Protein AF-A0A6A6DM84-F1 (afdb_monomer)

Solvent-accessible surface area (backbone atoms only — not comparable to full-atom values): 6154 Å² total; per-residue (Å²): 87,90,89,54,54,74,76,55,48,54,55,35,51,59,51,50,56,56,50,52,62,55,38,54,69,49,67,57,69,72,64,66,65,74,55,64,68,56,53,69,73,40,94,64,92,78,79,84,60,72,60,62,98,57,89,54,25,16,52,27,48,66,59,51,32,49,86,31,42,41,62,39,88,86,79,54,40,80,73,45,78,52,77,63,81,61,40,44,58,36,52,61,87,62,49,59,83,44,82,129

Nearest PDB structures (foldseek):
  4dtb-assembly2_B  TM=4.540E-01  e=9.817E-02  Enterococcus casseliflavus
  4n57-assembly1_A  TM=3.887E-01  e=5.717E-02  Enterococcus casseliflavus
  4dfb-assembly2_B  TM=4.237E-01  e=1.202E-01  Enterococcus casseliflavus
  4dta-assembly1_A  TM=4.039E-01  e=2.363E-01  Enterococcus casseliflavus
  3n4v-assembly2_B  TM=3.733E-01  e=1.686E-01  Enterococcus casseliflavus

InterPro domains:
  IPR011009 Protein kinase-like domain superfamily [SSF56112] (53-92)
  IPR051678 Aminoglycoside Phosphotransferase Enzymes [PTHR21310] (26-95)

Structure (mmCIF, N/CA/C/O backbone):
data_AF-A0A6A6DM84-F1
#
_entry.id   AF-A0A6A6DM84-F1
#
loop_
_atom_site.group_PDB
_atom_site.id
_atom_site.type_symbol
_atom_site.label_atom_id
_atom_site.label_alt_id
_atom_site.label_comp_id
_atom_site.label_asym_id
_atom_site.label_entity_id
_atom_site.label_seq_id
_atom_site.pdbx_PDB_ins_code
_atom_site.Cartn_x
_atom_site.Cartn_y
_atom_site.Cartn_z
_atom_site.occupancy
_atom_site.B_iso_or_equiv
_atom_site.auth_seq_id
_atom_site.auth_comp_id
_atom_site.auth_asym_id
_atom_site.auth_atom_id
_atom_site.pdbx_PDB_model_num
ATOM 1 N N . MET A 1 1 ? -10.756 5.047 6.367 1.00 59.66 1 MET A N 1
ATOM 2 C CA . MET A 1 1 ? -10.352 5.715 7.632 1.00 59.66 1 MET A CA 1
ATOM 3 C C . MET A 1 1 ? -11.227 6.915 8.004 1.00 59.66 1 MET A C 1
ATOM 5 O O . MET A 1 1 ? -11.102 7.412 9.114 1.00 59.66 1 MET A O 1
ATOM 9 N N . ASP A 1 2 ? -12.127 7.354 7.125 1.00 67.12 2 ASP A N 1
ATOM 10 C CA . ASP A 1 2 ? -12.837 8.641 7.210 1.00 67.12 2 ASP A CA 1
ATOM 11 C C . ASP A 1 2 ? -13.763 8.797 8.432 1.00 67.12 2 ASP A C 1
ATOM 13 O O . ASP A 1 2 ? -14.143 9.907 8.789 1.00 67.12 2 ASP A O 1
ATOM 17 N N . SER A 1 3 ? -14.123 7.695 9.095 1.00 72.44 3 SER A N 1
ATOM 18 C CA . SER A 1 3 ? -14.959 7.685 10.301 1.00 72.44 3 SER A CA 1
ATOM 19 C C . SER A 1 3 ? -14.169 7.706 11.619 1.00 72.44 3 SER A C 1
ATOM 21 O O . SER A 1 3 ? -14.781 7.630 12.683 1.00 72.44 3 SER A O 1
ATOM 23 N N . LEU A 1 4 ? -12.832 7.733 11.572 1.00 76.12 4 LEU A N 1
ATOM 24 C CA . LEU A 1 4 ? -11.963 7.719 12.753 1.00 76.12 4 LEU A CA 1
ATOM 25 C C . LEU A 1 4 ? -11.614 9.142 13.203 1.00 76.12 4 LEU A C 1
ATOM 27 O O . LEU A 1 4 ? -11.398 10.033 12.384 1.00 76.12 4 LEU A O 1
ATOM 31 N N . VAL A 1 5 ? -11.502 9.343 14.518 1.00 82.81 5 VAL A N 1
ATOM 32 C CA . VAL A 1 5 ? -11.018 10.609 15.094 1.00 82.81 5 VAL A CA 1
ATOM 33 C C . VAL A 1 5 ? -9.516 10.756 14.822 1.00 82.81 5 VAL A C 1
ATOM 35 O O . VAL A 1 5 ? -8.800 9.760 14.748 1.00 82.81 5 VAL A O 1
ATOM 38 N N . GLU A 1 6 ? -9.008 11.985 14.724 1.00 79.25 6 GLU A N 1
ATOM 39 C CA . GLU A 1 6 ? -7.596 12.271 14.412 1.00 79.25 6 GLU A CA 1
ATOM 40 C C . GLU A 1 6 ? -6.599 11.526 15.324 1.00 79.25 6 GLU A C 1
ATOM 42 O O . GLU A 1 6 ? -5.598 10.982 14.864 1.00 79.25 6 GLU A O 1
ATOM 47 N N . SER A 1 7 ? -6.920 11.390 16.615 1.00 81.81 7 SER A N 1
ATOM 48 C CA . SER A 1 7 ? -6.111 10.618 17.567 1.00 81.81 7 SER A CA 1
ATOM 49 C C . SER A 1 7 ? -6.064 9.118 17.257 1.00 81.81 7 SER A C 1
ATOM 51 O O . SER A 1 7 ? -5.054 8.467 17.508 1.00 81.81 7 SER A O 1
ATOM 53 N N . GLN A 1 8 ? -7.138 8.561 16.697 1.00 81.94 8 GLN A N 1
ATOM 54 C CA . GLN A 1 8 ? -7.202 7.165 16.270 1.00 81.94 8 GLN A CA 1
ATOM 55 C C . GLN A 1 8 ? -6.478 6.969 14.936 1.00 81.94 8 GLN A C 1
ATOM 57 O O . GLN A 1 8 ? -5.796 5.961 14.768 1.00 81.94 8 GLN A O 1
ATOM 62 N N . ARG A 1 9 ? -6.561 7.944 14.016 1.00 81.94 9 ARG A N 1
ATOM 63 C CA . ARG A 1 9 ? -5.818 7.921 12.743 1.00 81.94 9 ARG A CA 1
ATOM 64 C C . ARG A 1 9 ? -4.315 7.811 12.995 1.00 81.94 9 ARG A C 1
ATOM 66 O O . ARG A 1 9 ? -3.683 6.938 12.414 1.00 81.94 9 ARG A O 1
ATOM 73 N N . ALA A 1 10 ? -3.770 8.596 13.926 1.00 83.81 10 ALA A N 1
ATOM 74 C CA . ALA A 1 10 ? -2.347 8.550 14.276 1.00 83.81 10 ALA A CA 1
ATOM 75 C C . ALA A 1 10 ? -1.869 7.154 14.731 1.00 83.81 10 ALA A C 1
ATOM 77 O O . ALA A 1 10 ? -0.779 6.722 14.359 1.00 83.81 10 ALA A O 1
ATOM 78 N N . ILE A 1 11 ? -2.696 6.422 15.487 1.00 85.50 11 ILE A N 1
ATOM 79 C CA . ILE A 1 11 ? -2.377 5.057 15.945 1.00 85.50 11 ILE A CA 1
ATOM 80 C C . ILE A 1 11 ? -2.290 4.094 14.757 1.00 85.50 11 ILE A C 1
ATOM 82 O O . ILE A 1 11 ? -1.359 3.292 14.677 1.00 85.50 11 ILE A O 1
ATOM 86 N N . VAL A 1 12 ? -3.233 4.193 13.818 1.00 84.38 12 VAL A N 1
ATOM 87 C CA . VAL A 1 12 ? -3.256 3.325 12.635 1.00 84.38 12 VAL A CA 1
ATOM 88 C C . VAL A 1 12 ? -2.103 3.653 11.687 1.00 84.38 12 VAL A C 1
ATOM 90 O O . VAL A 1 12 ? -1.493 2.743 11.137 1.00 84.38 12 VAL A O 1
ATOM 93 N N . VAL A 1 13 ? -1.750 4.931 11.524 1.00 85.38 13 VAL A N 1
ATOM 94 C CA . VAL A 1 13 ? -0.586 5.340 10.717 1.00 85.38 13 VAL A CA 1
ATOM 95 C C . VAL A 1 13 ? 0.694 4.714 11.265 1.00 85.38 13 VAL A C 1
ATOM 97 O O . VAL A 1 13 ? 1.440 4.094 10.514 1.00 85.38 13 VAL A O 1
ATOM 100 N N . GLN A 1 14 ? 0.893 4.751 12.584 1.00 86.06 14 GLN A N 1
ATOM 101 C CA . GLN A 1 14 ? 2.044 4.111 13.226 1.00 86.06 14 GLN A CA 1
ATOM 102 C C . GLN A 1 14 ? 2.052 2.575 13.066 1.00 86.06 14 GLN A C 1
ATOM 104 O O . GLN A 1 14 ? 3.103 1.926 13.095 1.00 86.06 14 GLN A O 1
ATOM 109 N N . GLU A 1 15 ? 0.884 1.942 12.958 1.00 85.62 15 GLU A N 1
ATOM 110 C CA . GLU A 1 15 ? 0.787 0.513 12.647 1.00 85.62 15 GLU A CA 1
ATOM 111 C C . GLU A 1 15 ? 1.098 0.217 11.174 1.00 85.62 15 GLU A C 1
ATOM 113 O O . GLU A 1 15 ? 1.791 -0.762 10.885 1.00 85.62 15 GLU A O 1
ATOM 118 N N . LEU A 1 16 ? 0.638 1.065 10.253 1.00 83.94 16 LEU A N 1
ATOM 119 C CA . LEU A 1 16 ? 0.918 0.945 8.823 1.00 83.94 16 LEU A CA 1
ATOM 120 C C . LEU A 1 16 ? 2.406 1.136 8.524 1.00 83.94 16 LEU A C 1
ATOM 122 O O . LEU A 1 16 ? 2.980 0.323 7.810 1.00 83.94 16 LEU A O 1
ATOM 126 N N . GLU A 1 17 ? 3.063 2.124 9.131 1.00 83.56 17 GLU A N 1
ATOM 127 C CA . GLU A 1 17 ? 4.515 2.330 8.998 1.00 83.56 17 GLU A CA 1
ATOM 128 C C . GLU A 1 17 ? 5.319 1.098 9.448 1.00 83.56 17 GLU A C 1
ATOM 130 O O . GLU A 1 17 ? 6.299 0.700 8.809 1.00 83.56 17 GLU A O 1
ATOM 135 N N . ARG A 1 18 ? 4.870 0.424 10.516 1.00 80.44 18 ARG A N 1
ATOM 136 C CA . ARG A 1 18 ? 5.468 -0.848 10.946 1.00 80.44 18 ARG A CA 1
ATOM 137 C C . ARG A 1 18 ? 5.251 -1.968 9.930 1.00 80.44 18 ARG A C 1
ATOM 139 O O . ARG A 1 18 ? 6.176 -2.744 9.706 1.00 80.44 18 ARG A O 1
ATOM 146 N N . HIS A 1 19 ? 4.073 -2.053 9.311 1.00 75.00 19 HIS A N 1
ATOM 147 C CA . HIS A 1 19 ? 3.815 -3.023 8.241 1.00 75.00 19 HIS A CA 1
ATOM 148 C C . HIS A 1 19 ? 4.674 -2.762 6.998 1.00 75.00 19 HIS A C 1
ATOM 150 O O . HIS A 1 19 ? 5.224 -3.712 6.444 1.00 75.00 19 HIS A O 1
ATOM 156 N N . LEU A 1 20 ? 4.859 -1.495 6.614 1.00 73.25 20 LEU A N 1
ATOM 157 C CA . LEU A 1 20 ? 5.713 -1.097 5.489 1.00 73.25 20 LEU A CA 1
ATOM 158 C C . LEU A 1 20 ? 7.173 -1.518 5.685 1.00 73.25 20 LEU A C 1
ATOM 160 O O . LEU A 1 20 ? 7.837 -1.972 4.755 1.00 73.25 20 LEU A O 1
ATOM 164 N N . THR A 1 21 ? 7.653 -1.444 6.926 1.00 70.88 21 THR A N 1
ATOM 165 C CA . THR A 1 21 ? 8.997 -1.9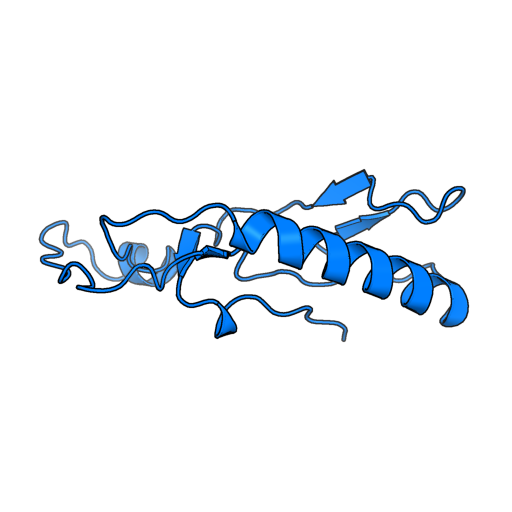18 7.280 1.00 70.88 21 THR A CA 1
ATOM 166 C C . THR A 1 21 ? 9.147 -3.430 7.044 1.00 70.88 21 THR A C 1
ATOM 168 O O . THR A 1 21 ? 10.238 -3.901 6.738 1.00 70.88 21 THR A O 1
ATOM 171 N N . TRP A 1 22 ? 8.065 -4.211 7.163 1.00 64.62 22 TRP A N 1
ATOM 172 C CA . TRP A 1 22 ? 8.091 -5.658 6.933 1.00 64.62 22 TRP A CA 1
ATOM 173 C C . TRP A 1 22 ? 8.007 -6.026 5.448 1.00 64.62 22 TRP A C 1
ATOM 175 O O . TRP A 1 22 ? 8.703 -6.937 5.006 1.00 64.62 22 TRP A O 1
ATOM 185 N N . THR A 1 23 ? 7.205 -5.312 4.653 1.00 60.16 23 THR A N 1
ATOM 186 C CA . THR A 1 23 ? 7.127 -5.536 3.197 1.00 60.16 23 THR A CA 1
ATOM 187 C C . THR A 1 23 ? 8.426 -5.179 2.478 1.00 60.16 23 THR A C 1
ATOM 189 O O . THR A 1 23 ? 8.756 -5.822 1.484 1.00 60.16 23 THR A O 1
ATOM 192 N N . ALA A 1 24 ? 9.213 -4.253 3.038 1.00 61.03 24 ALA A N 1
ATOM 193 C CA . ALA A 1 24 ? 10.562 -3.936 2.570 1.00 61.03 24 ALA A CA 1
ATOM 194 C C . ALA A 1 24 ? 11.546 -5.124 2.625 1.00 61.03 24 ALA A C 1
ATOM 196 O O . ALA A 1 24 ? 12.576 -5.086 1.967 1.00 61.03 24 ALA A O 1
ATOM 197 N N . ILE A 1 25 ? 11.232 -6.189 3.374 1.00 59.56 25 ILE A N 1
ATOM 198 C CA . ILE A 1 25 ? 12.075 -7.393 3.487 1.00 59.56 25 ILE A CA 1
ATOM 199 C C . ILE A 1 25 ? 11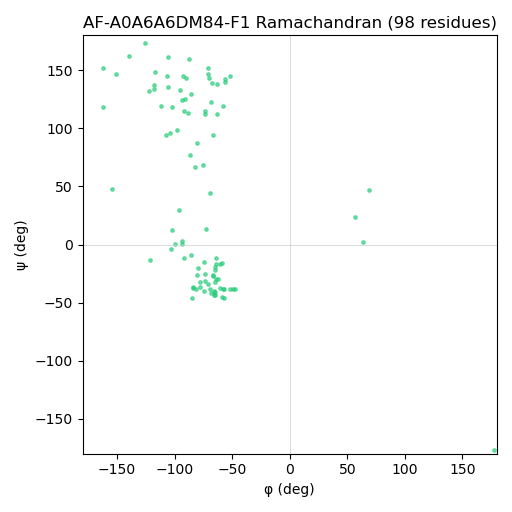.905 -8.320 2.268 1.00 59.56 25 ILE A C 1
ATOM 201 O O . ILE A 1 25 ? 12.758 -9.167 2.002 1.00 59.56 25 ILE A O 1
ATOM 205 N N . PHE A 1 26 ? 10.807 -8.194 1.514 1.00 59.09 26 PHE A N 1
ATOM 206 C CA . PHE A 1 26 ? 10.603 -8.979 0.298 1.00 59.09 26 PHE A CA 1
ATOM 207 C C . PHE A 1 26 ? 11.377 -8.346 -0.858 1.00 59.09 26 PHE A C 1
ATOM 209 O O . PHE A 1 26 ? 10.848 -7.526 -1.605 1.00 59.09 26 PHE A O 1
ATOM 216 N N . GLU A 1 27 ? 12.637 -8.746 -0.982 1.00 61.97 27 GLU A N 1
ATOM 217 C CA . GLU A 1 27 ? 13.540 -8.353 -2.060 1.00 61.97 27 GLU A CA 1
ATOM 218 C C . GLU A 1 27 ? 13.438 -9.364 -3.216 1.00 61.97 27 GLU A C 1
ATOM 220 O O . GLU A 1 27 ? 13.616 -10.572 -3.026 1.00 61.97 27 GLU A O 1
ATOM 225 N N . ASP A 1 28 ? 13.155 -8.888 -4.432 1.00 61.19 28 ASP A N 1
ATOM 226 C CA . ASP A 1 28 ? 13.301 -9.686 -5.656 1.00 61.19 28 ASP A CA 1
ATOM 227 C C . ASP A 1 28 ? 14.334 -9.037 -6.578 1.00 61.19 28 ASP A C 1
ATOM 229 O O . ASP A 1 28 ? 14.337 -7.834 -6.837 1.00 61.19 28 ASP A O 1
ATOM 233 N N . ARG A 1 29 ? 15.227 -9.873 -7.102 1.00 59.12 29 ARG A N 1
ATOM 234 C CA . ARG A 1 29 ? 16.385 -9.461 -7.888 1.00 59.12 29 ARG A CA 1
ATOM 235 C C . ARG A 1 29 ? 16.108 -9.261 -9.375 1.00 59.12 29 ARG A C 1
ATOM 237 O O . ARG A 1 29 ? 17.042 -8.884 -10.076 1.00 59.12 29 ARG A O 1
ATOM 244 N N . ARG A 1 30 ? 14.943 -9.628 -9.931 1.00 57.00 30 ARG A N 1
ATOM 245 C CA . ARG A 1 30 ? 15.015 -10.128 -11.326 1.00 57.00 30 ARG A CA 1
ATOM 246 C C . ARG A 1 30 ? 14.240 -9.453 -12.425 1.00 57.00 30 ARG A C 1
ATOM 248 O O . ARG A 1 30 ? 14.601 -9.714 -13.571 1.00 57.00 30 ARG A O 1
ATOM 255 N N . THR A 1 31 ? 13.275 -8.572 -12.202 1.00 58.06 31 THR A N 1
ATOM 256 C CA . THR A 1 31 ? 12.689 -7.862 -13.352 1.00 58.06 31 THR A CA 1
ATOM 257 C C . THR A 1 31 ? 11.948 -6.613 -12.908 1.00 58.06 31 THR A C 1
ATOM 259 O O . THR A 1 31 ? 10.936 -6.715 -12.219 1.00 58.06 31 THR A O 1
ATOM 262 N N . VAL A 1 32 ? 12.394 -5.438 -13.365 1.00 60.84 32 VAL A N 1
ATOM 263 C CA . VAL A 1 32 ? 11.533 -4.247 -13.367 1.00 60.84 32 VAL A CA 1
ATOM 264 C C . VAL A 1 32 ? 10.308 -4.612 -14.190 1.00 60.84 32 VAL A C 1
ATOM 266 O O . VAL A 1 32 ? 10.454 -4.963 -15.354 1.00 60.84 32 VAL A O 1
ATOM 269 N N . ARG A 1 33 ? 9.105 -4.577 -13.618 1.00 62.56 33 ARG A N 1
ATOM 270 C CA . ARG A 1 33 ? 7.885 -4.716 -14.418 1.00 62.56 33 ARG A CA 1
ATOM 271 C C . ARG A 1 33 ? 7.346 -3.329 -14.757 1.00 62.56 33 ARG A C 1
ATOM 273 O O . ARG A 1 33 ? 7.257 -2.482 -13.865 1.00 62.56 33 ARG A O 1
ATOM 280 N N . PRO A 1 34 ? 6.980 -3.059 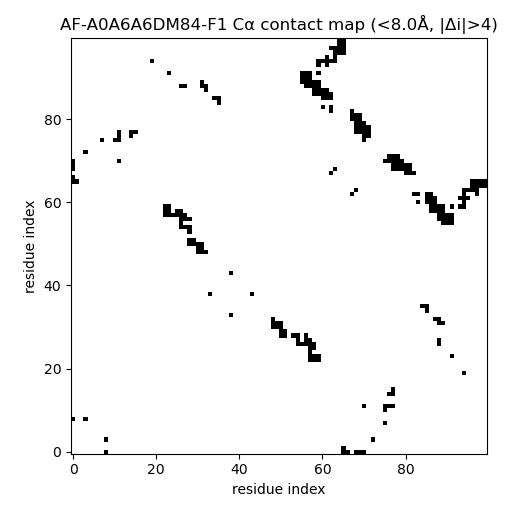-16.024 1.00 63.25 34 PRO A N 1
ATOM 281 C CA . PRO A 1 34 ? 6.280 -1.829 -16.363 1.00 63.25 34 PRO A CA 1
ATOM 282 C C . PRO A 1 34 ? 5.008 -1.728 -15.522 1.00 63.25 34 PRO A C 1
ATOM 284 O O . PRO A 1 34 ? 4.301 -2.724 -15.355 1.00 63.25 34 PRO A O 1
ATOM 287 N N . ARG A 1 35 ? 4.683 -0.526 -15.027 1.00 66.62 35 ARG A N 1
ATOM 288 C CA . ARG A 1 35 ? 3.396 -0.297 -14.351 1.00 66.62 35 ARG A CA 1
ATOM 289 C C . ARG A 1 35 ? 2.254 -0.783 -15.240 1.00 66.62 35 ARG A C 1
ATOM 291 O O . ARG A 1 35 ? 2.278 -0.561 -16.452 1.00 66.62 35 ARG A O 1
ATOM 298 N N . TYR A 1 36 ? 1.207 -1.321 -14.622 1.00 67.69 36 TYR A N 1
ATOM 299 C CA . TYR A 1 36 ? 0.020 -1.842 -15.306 1.00 67.69 36 TYR A CA 1
ATOM 300 C C . TYR A 1 36 ? -0.552 -0.899 -16.386 1.00 67.69 36 TYR A C 1
ATOM 302 O O . TYR A 1 36 ? -0.946 -1.322 -17.469 1.00 67.69 36 TYR A O 1
ATOM 310 N N . ARG A 1 37 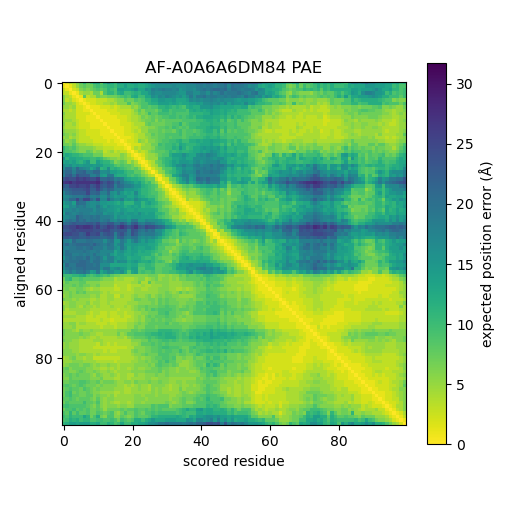? -0.554 0.421 -16.154 1.00 69.38 37 ARG A N 1
ATOM 311 C CA . ARG A 1 37 ? -1.040 1.385 -17.161 1.00 69.38 37 ARG A CA 1
ATOM 312 C C . ARG A 1 37 ? -0.108 1.531 -18.365 1.00 69.38 37 ARG A C 1
ATOM 314 O O . ARG A 1 37 ? -0.591 1.718 -19.477 1.00 69.38 37 ARG A O 1
ATOM 321 N N . ALA A 1 38 ? 1.204 1.425 -18.164 1.00 68.38 38 ALA A N 1
ATOM 322 C CA . ALA A 1 38 ? 2.174 1.482 -19.253 1.00 68.38 38 ALA A CA 1
ATOM 323 C C . ALA A 1 38 ? 2.067 0.239 -20.148 1.00 68.38 38 ALA A C 1
ATOM 325 O O . ALA A 1 38 ? 2.044 0.378 -21.372 1.00 68.38 38 ALA A O 1
ATOM 326 N N . SER A 1 39 ? 1.901 -0.949 -19.553 1.00 66.44 39 SER A N 1
ATOM 327 C CA . SER A 1 39 ? 1.687 -2.194 -20.307 1.00 66.44 39 SER A CA 1
ATOM 328 C C . SER A 1 39 ? 0.347 -2.226 -21.050 1.00 66.44 39 SER A C 1
ATOM 330 O O . SER A 1 39 ? 0.246 -2.851 -22.098 1.00 66.44 39 SER A O 1
ATOM 332 N N . ARG A 1 40 ? -0.680 -1.501 -20.584 1.00 69.06 40 ARG A N 1
ATOM 333 C CA . ARG A 1 40 ? -1.947 -1.352 -21.328 1.00 69.06 40 ARG A CA 1
ATOM 334 C C . ARG A 1 40 ? -1.863 -0.437 -22.550 1.00 69.06 40 ARG A C 1
ATOM 336 O O . ARG A 1 40 ? -2.628 -0.622 -23.491 1.00 69.06 40 ARG A O 1
ATOM 343 N N . ILE A 1 41 ? -1.003 0.581 -22.517 1.00 68.56 41 ILE A N 1
ATOM 344 C CA . ILE A 1 41 ? -0.857 1.552 -23.618 1.00 68.56 41 ILE A CA 1
ATOM 345 C C . ILE A 1 41 ? 0.093 1.010 -24.687 1.00 68.56 41 ILE A C 1
ATOM 347 O O . ILE A 1 41 ? -0.102 1.223 -25.883 1.00 68.56 41 ILE A O 1
ATOM 351 N N . THR A 1 42 ? 1.125 0.294 -24.258 1.00 65.12 42 THR A N 1
ATOM 352 C CA . THR A 1 42 ? 2.099 -0.319 -25.151 1.00 65.12 42 THR A CA 1
ATOM 353 C C . THR A 1 42 ? 1.716 -1.784 -25.353 1.00 65.12 42 THR A C 1
ATOM 355 O O . THR A 1 42 ? 2.012 -2.643 -24.536 1.00 65.12 42 THR A O 1
ATOM 358 N N . PHE A 1 43 ? 1.043 -2.090 -26.465 1.00 59.50 43 PHE A N 1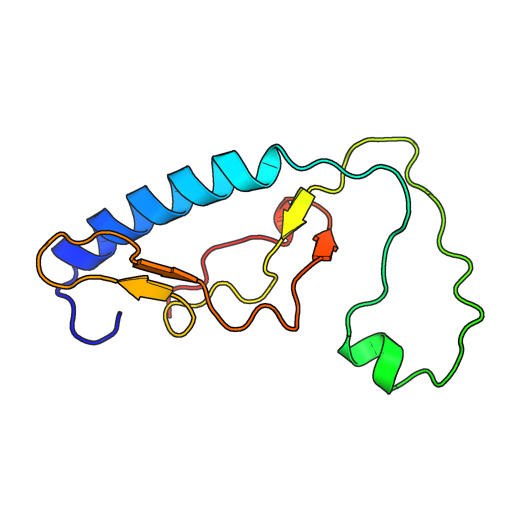
ATOM 359 C CA . PHE A 1 43 ? 0.775 -3.467 -26.920 1.00 59.50 43 PHE A CA 1
ATOM 360 C C . PHE A 1 43 ? 2.060 -4.172 -27.393 1.00 59.50 43 PHE A C 1
ATOM 362 O O . PHE A 1 43 ? 2.103 -4.768 -28.468 1.00 59.50 43 PHE A O 1
ATOM 369 N N . ARG A 1 44 ? 3.153 -4.038 -26.643 1.00 63.94 44 ARG A N 1
ATOM 370 C CA . ARG A 1 44 ? 4.416 -4.685 -26.951 1.00 63.94 44 ARG A CA 1
ATOM 371 C C . ARG A 1 44 ? 4.834 -5.545 -25.776 1.00 63.94 44 ARG A C 1
ATOM 373 O O . ARG A 1 44 ? 4.799 -5.102 -24.633 1.00 63.94 44 ARG A O 1
ATOM 380 N N . ASP A 1 45 ? 5.205 -6.773 -26.100 1.00 63.44 45 ASP A N 1
ATOM 381 C CA . ASP A 1 45 ? 5.676 -7.784 -25.153 1.00 63.44 45 ASP A CA 1
ATOM 382 C C . ASP A 1 45 ? 7.213 -7.918 -25.207 1.00 63.44 45 ASP A C 1
ATOM 384 O O . ASP A 1 45 ? 7.795 -8.859 -24.682 1.00 63.44 45 ASP A O 1
ATOM 388 N N . ASP A 1 46 ? 7.894 -6.974 -25.869 1.00 70.62 46 ASP A N 1
ATOM 389 C CA . ASP A 1 46 ? 9.341 -6.964 -26.122 1.00 70.62 46 ASP A CA 1
ATOM 390 C C . ASP A 1 46 ? 10.128 -6.138 -25.089 1.00 70.62 46 ASP A C 1
ATOM 392 O O . ASP A 1 46 ? 11.187 -5.578 -25.383 1.00 70.62 46 ASP A O 1
ATOM 396 N N . TRP A 1 47 ? 9.625 -6.069 -23.855 1.00 67.31 47 TRP A N 1
ATOM 397 C CA . TRP A 1 47 ? 10.255 -5.321 -22.772 1.00 67.31 47 TRP A CA 1
ATOM 398 C C . TRP A 1 47 ? 11.599 -5.931 -22.367 1.00 67.31 47 TRP A C 1
ATOM 400 O O . TRP A 1 47 ? 11.673 -6.814 -21.515 1.00 67.31 47 TRP A O 1
ATOM 410 N N . ASN A 1 48 ? 12.684 -5.415 -22.942 1.00 68.50 48 ASN A N 1
ATOM 411 C CA . ASN A 1 48 ? 14.042 -5.727 -22.510 1.00 68.50 48 ASN A CA 1
ATOM 412 C C . ASN A 1 48 ? 14.455 -4.781 -21.375 1.00 68.50 48 ASN A C 1
ATOM 414 O O . ASN A 1 48 ? 15.136 -3.776 -21.596 1.00 68.50 48 ASN A O 1
ATOM 418 N N . LEU A 1 49 ? 13.953 -5.056 -20.172 1.00 68.44 49 LEU A N 1
ATOM 419 C CA . LEU A 1 49 ? 14.231 -4.236 -18.998 1.00 68.44 49 LEU A CA 1
ATOM 420 C C . LEU A 1 49 ? 15.543 -4.688 -18.351 1.00 68.44 49 LEU A C 1
ATOM 422 O O . LEU A 1 49 ? 15.716 -5.885 -18.112 1.00 68.44 49 LEU A O 1
ATOM 426 N N . PRO A 1 50 ? 16.474 -3.758 -18.072 1.00 66.88 50 PRO A N 1
ATOM 427 C CA . PRO A 1 50 ? 17.726 -4.111 -17.427 1.00 66.88 50 PRO A CA 1
ATOM 428 C C . PRO A 1 50 ? 17.445 -4.669 -16.029 1.00 66.88 50 PRO A C 1
ATOM 430 O O . PRO A 1 50 ? 16.605 -4.148 -15.291 1.00 66.88 50 PRO A O 1
ATOM 433 N N . SER A 1 51 ? 18.155 -5.732 -15.659 1.00 68.00 51 SER A N 1
ATOM 434 C CA . SER A 1 51 ? 18.248 -6.142 -14.260 1.00 68.00 51 SER A CA 1
ATOM 435 C C . SER A 1 51 ? 19.040 -5.088 -13.495 1.00 68.00 51 SER A C 1
ATOM 437 O O . SER A 1 51 ? 20.060 -4.615 -14.001 1.00 68.00 51 SER A O 1
ATOM 439 N N . SER A 1 52 ? 18.607 -4.745 -12.282 1.00 67.06 52 SER A N 1
ATOM 440 C CA . SER A 1 52 ? 19.469 -3.963 -11.398 1.00 67.06 52 SER A CA 1
ATOM 441 C C . SER A 1 52 ? 20.640 -4.827 -10.927 1.00 67.06 52 SER A C 1
ATOM 443 O O . SER A 1 52 ? 20.482 -6.027 -10.693 1.00 67.06 52 SER A O 1
ATOM 445 N N . GLU A 1 53 ? 21.818 -4.220 -10.796 1.00 66.56 53 GLU A N 1
ATOM 446 C CA . GLU A 1 53 ? 22.984 -4.858 -10.172 1.00 66.56 53 GLU A CA 1
ATOM 447 C C . GLU A 1 53 ? 22.840 -4.933 -8.640 1.00 66.56 53 GLU A C 1
ATOM 449 O O . GLU A 1 53 ? 23.5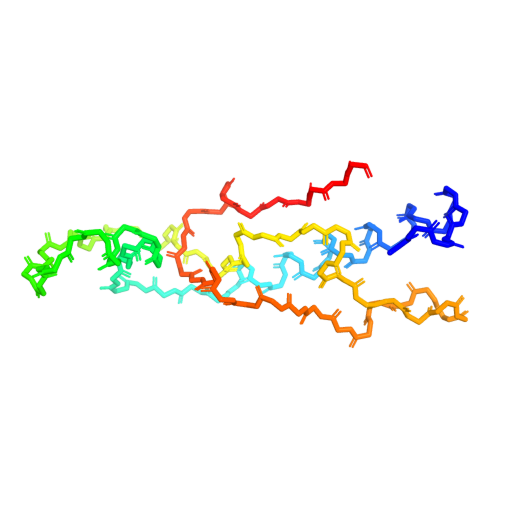50 -5.692 -7.977 1.00 66.56 53 GLU A O 1
ATOM 454 N N . THR A 1 54 ? 21.892 -4.180 -8.081 1.00 65.94 54 THR A N 1
ATOM 455 C CA . THR A 1 54 ? 21.631 -4.030 -6.648 1.00 65.94 54 THR A CA 1
ATOM 456 C C . THR A 1 54 ? 20.237 -4.549 -6.270 1.00 65.94 54 THR A C 1
ATOM 458 O O . THR A 1 54 ? 19.289 -4.498 -7.058 1.00 65.94 54 THR A O 1
ATOM 461 N N . GLU A 1 55 ? 20.105 -5.069 -5.045 1.00 63.03 55 GLU A N 1
ATOM 462 C CA . GLU A 1 55 ? 18.823 -5.450 -4.423 1.00 63.03 55 GLU A CA 1
ATOM 463 C C . GLU A 1 55 ? 18.073 -4.189 -3.964 1.00 63.03 55 GLU A C 1
ATOM 465 O O . GLU A 1 55 ? 17.967 -3.903 -2.781 1.00 63.03 55 GLU A O 1
ATOM 470 N N . GLU A 1 56 ? 17.617 -3.384 -4.923 1.00 72.69 56 GLU A N 1
ATOM 471 C CA . GLU A 1 56 ? 16.962 -2.090 -4.660 1.00 72.69 56 GLU A CA 1
ATOM 472 C C . GLU A 1 56 ? 15.437 -2.130 -4.803 1.00 72.69 56 GLU A C 1
ATOM 474 O O . GLU A 1 56 ? 14.771 -1.122 -4.569 1.00 72.69 56 GLU A O 1
ATOM 479 N N . PHE A 1 57 ? 14.867 -3.267 -5.210 1.00 77.75 57 PHE A N 1
ATOM 480 C CA . PHE A 1 57 ? 13.429 -3.387 -5.416 1.00 77.75 57 PHE A CA 1
ATOM 481 C C . PHE A 1 57 ? 12.766 -4.117 -4.257 1.00 77.75 57 PHE A C 1
ATOM 483 O O . PHE A 1 57 ? 13.011 -5.303 -4.027 1.00 77.75 57 PHE A O 1
ATOM 490 N N . VAL A 1 58 ? 11.870 -3.407 -3.583 1.00 79.81 58 VAL A N 1
ATOM 491 C CA . VAL A 1 58 ? 11.016 -3.941 -2.526 1.00 79.81 58 VAL A CA 1
ATOM 492 C C . VAL A 1 58 ? 9.594 -4.102 -3.042 1.00 79.81 58 VAL A C 1
ATOM 494 O O . VAL A 1 58 ? 9.210 -3.515 -4.059 1.00 79.81 58 VAL A O 1
ATOM 497 N N . PHE A 1 59 ? 8.797 -4.915 -2.355 1.00 81.31 59 PHE A N 1
ATOM 498 C CA . PHE A 1 59 ? 7.388 -5.052 -2.691 1.00 81.31 59 PHE A CA 1
ATOM 499 C C . PHE A 1 59 ? 6.602 -3.811 -2.246 1.00 81.31 59 PHE A C 1
ATOM 501 O O . PHE A 1 59 ? 6.430 -3.559 -1.052 1.00 81.31 59 PHE A O 1
ATOM 508 N N . CYS A 1 60 ? 6.119 -3.054 -3.227 1.00 84.75 60 CYS A N 1
ATOM 509 C CA . CYS A 1 60 ? 5.322 -1.847 -3.061 1.00 84.75 60 CYS A CA 1
ATOM 510 C C . CYS A 1 60 ? 3.855 -2.127 -3.434 1.00 84.75 60 CYS A C 1
ATOM 512 O O . CYS A 1 60 ? 3.571 -2.893 -4.357 1.00 84.75 60 CYS A O 1
ATOM 514 N N . HIS A 1 61 ? 2.918 -1.487 -2.736 1.00 87.06 61 HIS A N 1
ATOM 515 C CA . HIS A 1 61 ? 1.509 -1.407 -3.110 1.00 87.06 61 HIS A CA 1
ATOM 516 C C . HIS A 1 61 ? 1.273 -0.368 -4.217 1.00 87.06 61 HIS A C 1
ATOM 518 O O . HIS A 1 61 ? 0.361 -0.526 -5.027 1.00 87.06 61 HIS A O 1
ATOM 524 N N . ASN A 1 62 ? 2.069 0.711 -4.241 1.00 86.44 62 ASN A N 1
ATOM 525 C CA . ASN A 1 62 ? 1.999 1.823 -5.205 1.00 86.44 62 ASN A CA 1
ATOM 526 C C . ASN A 1 62 ? 0.703 2.661 -5.193 1.00 86.44 62 ASN A C 1
ATOM 528 O O . ASN A 1 62 ? 0.582 3.581 -6.005 1.00 86.44 62 ASN A O 1
ATOM 532 N N . ASP A 1 63 ? -0.241 2.359 -4.301 1.00 87.50 63 ASP A N 1
ATOM 533 C CA . ASP A 1 63 ? -1.505 3.090 -4.115 1.00 87.50 63 ASP A CA 1
ATOM 534 C C . ASP A 1 63 ? -2.033 2.910 -2.680 1.00 87.50 63 ASP A C 1
ATOM 536 O O . ASP A 1 63 ? -3.182 2.529 -2.439 1.00 87.50 63 ASP A O 1
ATOM 540 N N . LEU A 1 64 ? -1.153 3.101 -1.691 1.00 87.12 64 LEU A N 1
ATOM 541 C CA . LEU A 1 64 ? -1.493 2.919 -0.280 1.00 87.12 64 LEU A CA 1
ATOM 542 C C . LEU A 1 64 ? -2.194 4.162 0.287 1.00 87.12 64 LEU A C 1
ATOM 544 O O . LEU A 1 64 ? -1.668 4.892 1.133 1.00 87.12 64 LEU A O 1
ATOM 548 N N . SER A 1 65 ? -3.401 4.414 -0.212 1.00 86.44 65 SER A N 1
ATOM 549 C CA . SER A 1 65 ? -4.271 5.480 0.279 1.00 86.44 65 SER A CA 1
ATOM 550 C C . SER A 1 65 ? -5.141 5.015 1.450 1.00 86.44 65 SER A C 1
ATOM 552 O O . SER A 1 65 ? -5.439 3.830 1.610 1.00 86.44 65 SER A O 1
ATOM 554 N N . GLN A 1 66 ? -5.651 5.959 2.245 1.00 86.06 66 GLN A N 1
ATOM 555 C CA . GLN A 1 66 ? -6.551 5.660 3.373 1.00 86.06 66 GLN A CA 1
ATOM 556 C C . GLN A 1 66 ? -7.854 4.921 2.996 1.00 86.06 66 GLN A C 1
ATOM 558 O O . GLN A 1 66 ? -8.553 4.402 3.874 1.00 86.06 66 GLN A O 1
ATOM 563 N N . LYS A 1 67 ? -8.207 4.916 1.702 1.00 87.12 67 LYS A N 1
ATOM 564 C CA . LYS A 1 67 ? -9.364 4.205 1.136 1.00 87.12 67 LYS A CA 1
ATOM 565 C C . LYS A 1 67 ? -9.075 2.721 0.914 1.00 87.12 67 LYS A C 1
ATOM 567 O O . LYS A 1 67 ? -9.996 1.913 0.979 1.00 87.12 67 LYS A O 1
ATOM 572 N N . ASN A 1 68 ? -7.802 2.381 0.731 1.00 89.12 68 ASN A N 1
ATOM 573 C CA . ASN A 1 68 ? -7.319 1.028 0.475 1.00 89.12 68 ASN A CA 1
ATOM 574 C C . ASN A 1 68 ? -6.903 0.299 1.765 1.00 89.12 68 ASN A C 1
ATOM 576 O O . ASN A 1 68 ? -6.468 -0.851 1.721 1.00 89.12 68 ASN A O 1
ATOM 580 N N . VAL A 1 69 ? -7.081 0.937 2.929 1.00 89.69 69 VAL A N 1
ATOM 581 C CA . VAL A 1 69 ? -6.811 0.355 4.249 1.00 89.69 69 VAL A CA 1
ATOM 582 C C . VAL A 1 69 ? -8.114 0.142 5.017 1.00 89.69 69 VAL A C 1
ATOM 584 O O . VAL A 1 69 ? -8.829 1.088 5.363 1.00 89.69 69 VAL A O 1
ATOM 587 N N . ILE A 1 70 ? -8.393 -1.118 5.346 1.00 89.00 70 ILE A N 1
ATOM 588 C CA . ILE A 1 70 ? -9.505 -1.526 6.203 1.00 89.00 70 ILE A CA 1
ATOM 589 C C . ILE A 1 70 ? -8.989 -1.639 7.635 1.00 89.00 70 ILE A C 1
ATOM 591 O O . ILE A 1 70 ? -8.047 -2.379 7.913 1.00 89.00 70 ILE A O 1
ATOM 595 N N . VAL A 1 71 ? -9.633 -0.924 8.554 1.00 89.50 71 VAL A N 1
ATOM 596 C CA . VAL A 1 71 ? -9.273 -0.875 9.976 1.00 89.50 71 VAL A CA 1
ATOM 597 C C . VAL A 1 71 ? -10.437 -1.417 10.792 1.00 89.50 71 VAL A C 1
ATOM 599 O O . VAL A 1 71 ? -11.586 -1.062 10.528 1.00 89.50 71 VAL A O 1
ATOM 602 N N . ASP A 1 72 ? -10.150 -2.238 11.798 1.00 87.69 72 ASP A N 1
ATOM 603 C CA . ASP A 1 72 ? -11.138 -2.573 12.820 1.00 87.69 72 ASP A CA 1
ATOM 604 C C . ASP A 1 72 ? -11.344 -1.362 13.754 1.00 87.69 72 ASP A C 1
ATOM 606 O O . ASP A 1 72 ? -10.417 -0.988 14.480 1.00 87.69 72 ASP A O 1
ATOM 610 N N . PRO A 1 73 ? -12.537 -0.739 13.783 1.00 83.06 73 PRO A N 1
ATOM 611 C CA . PRO A 1 73 ? -12.784 0.459 14.584 1.00 83.06 73 PRO A CA 1
ATOM 612 C C . PRO A 1 73 ? -12.691 0.217 16.098 1.00 83.06 73 PRO A C 1
ATOM 614 O O . PRO A 1 73 ? -12.526 1.177 16.849 1.00 83.06 73 PRO A O 1
ATOM 617 N N . CYS A 1 74 ? -12.799 -1.033 16.563 1.00 85.12 74 CYS A N 1
ATOM 618 C CA . CYS A 1 74 ? -12.721 -1.361 17.985 1.00 85.12 74 CYS A CA 1
ATOM 619 C C . CYS A 1 74 ? -11.277 -1.539 18.467 1.00 85.12 74 CYS A C 1
ATOM 621 O O . CYS A 1 74 ? -10.917 -1.017 19.522 1.00 85.12 74 CYS A O 1
ATOM 623 N N . SER A 1 75 ? -10.450 -2.277 17.719 1.00 86.62 75 SER A N 1
ATOM 624 C CA . SER A 1 75 ? -9.049 -2.525 18.088 1.00 86.62 75 SER A CA 1
ATOM 625 C C . SER A 1 75 ? -8.057 -1.517 17.506 1.00 86.62 75 SER A C 1
ATOM 627 O O . SER A 1 75 ? -6.904 -1.502 17.936 1.00 86.62 75 SER A O 1
ATOM 629 N N . LEU A 1 76 ? -8.497 -0.688 16.5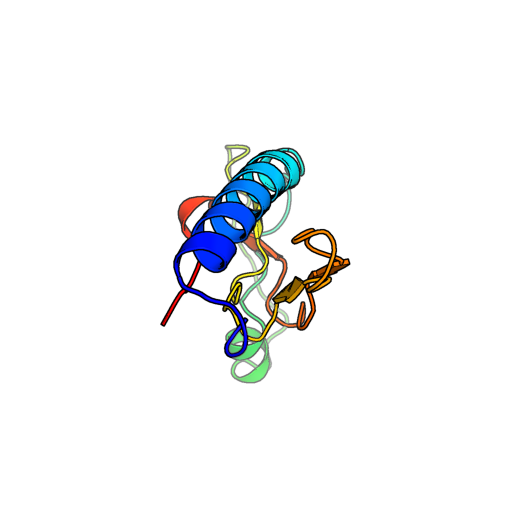50 1.00 85.81 76 LEU A N 1
ATOM 630 C CA . LEU A 1 76 ? -7.664 0.207 15.740 1.00 85.81 76 LEU A CA 1
ATOM 631 C C . LEU A 1 76 ? -6.549 -0.519 14.983 1.00 85.81 76 LEU A C 1
ATOM 633 O O . LEU A 1 76 ? -5.551 0.101 14.634 1.00 85.81 76 LEU A O 1
ATOM 637 N N . LYS A 1 77 ? -6.728 -1.821 14.735 1.00 87.44 77 LYS A N 1
ATOM 638 C CA . LYS A 1 77 ? -5.787 -2.619 13.958 1.00 87.44 77 LYS A CA 1
ATOM 639 C C . LYS A 1 77 ? -6.125 -2.598 12.478 1.00 87.44 77 LYS A C 1
ATOM 641 O O . LYS A 1 77 ? -7.302 -2.672 12.110 1.00 87.44 77 LYS A O 1
ATOM 646 N N . VAL A 1 78 ? -5.103 -2.576 11.630 1.00 88.12 78 VAL A N 1
ATOM 647 C CA . VAL A 1 78 ? -5.248 -2.829 10.192 1.00 88.12 78 VAL A CA 1
ATOM 648 C C . VAL A 1 78 ? -5.743 -4.262 9.994 1.00 88.12 78 VAL A C 1
ATOM 650 O O . VAL A 1 78 ? -5.046 -5.230 10.291 1.00 88.12 78 VAL A O 1
ATOM 653 N N . ALA A 1 79 ? -6.974 -4.399 9.508 1.00 89.69 79 ALA A N 1
ATOM 654 C CA . ALA A 1 79 ? -7.600 -5.686 9.232 1.00 89.69 79 ALA A CA 1
ATOM 655 C C . ALA A 1 79 ? -7.203 -6.220 7.849 1.00 89.69 79 ALA A C 1
ATOM 657 O O . ALA A 1 79 ? -7.026 -7.426 7.684 1.00 89.69 79 ALA A O 1
ATOM 658 N N . ALA A 1 80 ? -7.077 -5.331 6.859 1.00 88.44 80 ALA A N 1
ATOM 659 C CA . ALA A 1 80 ? -6.639 -5.678 5.512 1.00 88.44 80 ALA A CA 1
ATOM 660 C C . ALA A 1 80 ? -6.173 -4.445 4.728 1.00 88.44 80 ALA A C 1
ATOM 662 O O . ALA A 1 80 ? -6.706 -3.349 4.908 1.00 88.44 80 ALA A O 1
ATOM 663 N N . THR A 1 81 ? -5.256 -4.671 3.790 1.00 89.19 81 THR A N 1
ATOM 664 C CA . THR A 1 81 ? -4.959 -3.753 2.683 1.00 89.19 81 THR A CA 1
ATOM 665 C C . THR A 1 81 ? -5.549 -4.347 1.405 1.00 89.19 81 THR A C 1
ATOM 667 O O . THR A 1 81 ? -5.444 -5.559 1.184 1.00 89.19 81 THR A O 1
ATOM 670 N N . ILE A 1 82 ? -6.212 -3.529 0.595 1.00 90.38 82 ILE A N 1
ATOM 671 C CA . ILE A 1 82 ? -6.929 -3.941 -0.621 1.00 90.38 82 ILE A CA 1
ATOM 672 C C . ILE A 1 82 ? -6.460 -3.131 -1.830 1.00 90.38 82 ILE A C 1
ATOM 674 O O . ILE A 1 82 ? -5.752 -2.153 -1.668 1.00 90.38 82 ILE A O 1
ATOM 678 N N . ASP A 1 83 ? -6.928 -3.502 -3.023 1.00 88.31 83 ASP A N 1
ATOM 679 C CA . ASP A 1 83 ? -6.623 -2.798 -4.279 1.00 88.31 83 ASP A CA 1
ATOM 680 C C . ASP A 1 83 ? -5.156 -2.918 -4.740 1.00 88.31 83 ASP A C 1
ATOM 682 O O . ASP A 1 83 ? -4.494 -1.973 -5.159 1.00 88.31 83 ASP A O 1
ATOM 686 N N . TRP A 1 84 ? -4.647 -4.152 -4.701 1.00 87.06 84 TRP A N 1
ATOM 687 C CA . TRP A 1 84 ? -3.279 -4.516 -5.087 1.00 87.06 84 TRP A CA 1
ATOM 688 C C . TRP A 1 84 ? -3.015 -4.493 -6.607 1.00 87.06 84 TRP A C 1
ATOM 690 O O . TRP A 1 84 ? -2.012 -5.044 -7.059 1.00 87.06 84 TRP A O 1
ATOM 700 N N . GLU A 1 85 ? -3.891 -3.911 -7.434 1.00 84.81 85 GLU A N 1
ATOM 701 C CA . GLU A 1 85 ? -3.749 -3.963 -8.901 1.00 84.81 85 GLU A CA 1
ATOM 702 C C . GLU A 1 85 ? -2.498 -3.230 -9.422 1.00 84.81 85 GLU A C 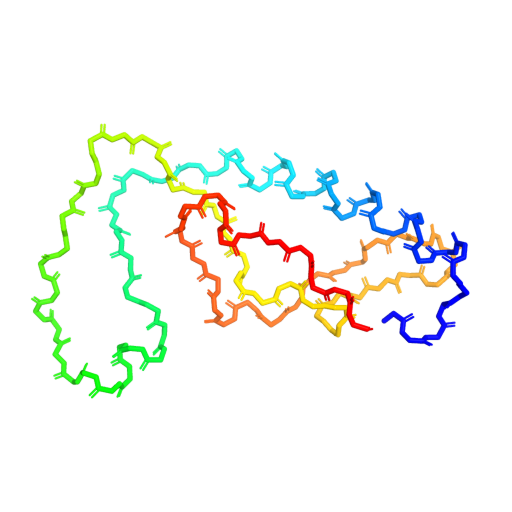1
ATOM 704 O O . GLU A 1 85 ? -2.002 -3.530 -10.513 1.00 84.81 85 GLU A O 1
ATOM 709 N N . TYR A 1 86 ? -1.971 -2.291 -8.629 1.00 81.62 86 TYR A N 1
ATOM 710 C CA . TYR A 1 86 ? -0.742 -1.550 -8.917 1.00 81.62 86 TYR A CA 1
ATOM 711 C C . TYR A 1 86 ? 0.491 -2.082 -8.189 1.00 81.62 86 TYR A C 1
ATOM 713 O O . TYR A 1 86 ? 1.574 -1.530 -8.391 1.00 81.62 86 TYR A O 1
ATOM 721 N N . ALA A 1 87 ? 0.345 -3.135 -7.387 1.00 84.38 87 ALA A N 1
ATOM 722 C CA . ALA A 1 87 ? 1.430 -3.655 -6.578 1.00 84.38 87 ALA A CA 1
ATOM 723 C C . ALA A 1 87 ? 2.509 -4.346 -7.420 1.00 84.38 87 ALA A C 1
ATOM 725 O O . ALA A 1 87 ? 2.231 -4.985 -8.442 1.00 84.38 87 ALA A O 1
ATOM 726 N N . GLY A 1 88 ? 3.756 -4.249 -6.971 1.00 81.38 88 GLY A N 1
ATOM 727 C CA . GLY A 1 88 ? 4.895 -4.814 -7.679 1.00 81.38 88 GLY A CA 1
ATOM 728 C C . GLY A 1 88 ? 6.226 -4.528 -6.999 1.00 81.38 88 GLY A C 1
ATOM 729 O O . GLY A 1 88 ? 6.282 -3.933 -5.928 1.00 81.38 88 GLY A O 1
ATOM 730 N N . PHE A 1 89 ? 7.312 -4.956 -7.639 1.00 81.25 89 PHE A N 1
ATOM 731 C CA . PHE A 1 89 ? 8.669 -4.686 -7.172 1.00 81.25 89 PHE A CA 1
ATOM 732 C C . PHE A 1 89 ? 9.161 -3.352 -7.735 1.00 81.25 89 PHE A C 1
ATOM 734 O O . PHE A 1 89 ? 9.334 -3.203 -8.950 1.00 81.25 89 PHE A O 1
ATOM 741 N N . HIS A 1 90 ? 9.354 -2.379 -6.848 1.00 79.25 90 HIS A N 1
ATOM 742 C CA . HIS A 1 90 ? 9.739 -1.009 -7.175 1.00 79.25 90 HIS A CA 1
ATOM 743 C C . HIS A 1 90 ? 10.770 -0.484 -6.166 1.00 79.25 90 HIS A C 1
ATOM 745 O O . HIS A 1 90 ? 10.938 -1.082 -5.105 1.00 79.25 90 HIS A O 1
ATOM 751 N N . PRO A 1 91 ? 11.502 0.598 -6.495 1.00 81.94 91 PRO A N 1
ATOM 752 C CA . PRO A 1 91 ? 12.357 1.253 -5.514 1.00 81.94 91 PRO A CA 1
ATOM 753 C C . PRO A 1 91 ? 11.548 1.667 -4.284 1.00 81.94 91 PRO A C 1
ATOM 755 O O . PRO A 1 91 ? 10.412 2.119 -4.430 1.00 81.94 91 PRO A O 1
ATOM 758 N N . ASP A 1 92 ? 12.136 1.545 -3.100 1.00 79.88 92 ASP A N 1
ATOM 759 C CA . ASP A 1 92 ? 11.491 1.792 -1.803 1.00 79.88 92 ASP A CA 1
ATOM 760 C C . ASP A 1 92 ? 10.736 3.127 -1.709 1.00 79.88 92 ASP A C 1
ATOM 762 O O . ASP A 1 92 ? 9.620 3.176 -1.196 1.00 79.88 92 ASP A O 1
ATOM 766 N N . PHE A 1 93 ? 11.273 4.194 -2.301 1.00 79.81 93 PHE A N 1
ATOM 767 C CA . PHE A 1 93 ? 10.648 5.516 -2.325 1.00 79.81 93 PHE A CA 1
ATOM 768 C C . PHE A 1 93 ? 9.310 5.577 -3.089 1.00 79.81 93 PHE A C 1
ATOM 770 O O . PHE A 1 93 ? 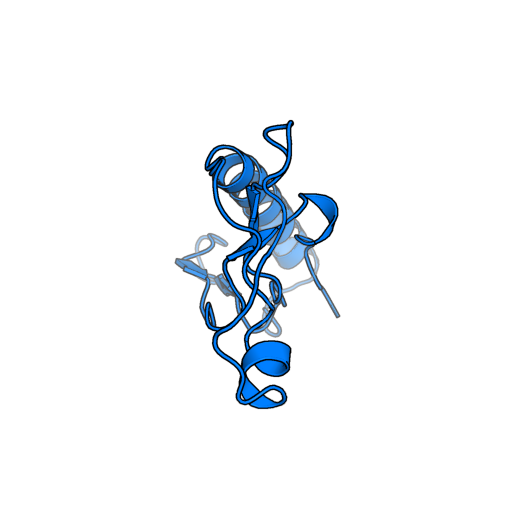8.613 6.592 -3.021 1.00 79.81 93 PHE A O 1
ATOM 777 N N . PHE A 1 94 ? 8.935 4.537 -3.844 1.00 79.94 94 PHE A N 1
ATOM 778 C CA . PHE A 1 94 ? 7.607 4.442 -4.457 1.00 79.94 94 PHE A CA 1
ATOM 779 C C . PHE A 1 94 ? 6.519 4.114 -3.436 1.00 79.94 94 PHE A C 1
ATOM 781 O O . PHE A 1 94 ? 5.365 4.476 -3.670 1.00 79.94 94 PHE A O 1
ATOM 788 N N . GLU A 1 95 ? 6.864 3.470 -2.324 1.00 82.31 95 GLU A N 1
ATOM 789 C CA . GLU A 1 95 ? 5.911 3.132 -1.279 1.00 82.31 95 GLU A CA 1
ATOM 790 C C . GLU A 1 95 ? 5.855 4.245 -0.235 1.00 82.31 95 GLU A C 1
ATOM 792 O O . GLU A 1 95 ? 6.819 4.528 0.471 1.00 82.31 95 GLU A O 1
ATOM 797 N N . HIS A 1 96 ? 4.705 4.900 -0.140 1.00 78.06 96 HIS A N 1
ATOM 798 C CA . HIS A 1 96 ? 4.448 5.917 0.868 1.00 78.06 96 HIS A CA 1
ATOM 799 C C . HIS A 1 96 ? 2.961 5.950 1.201 1.00 78.06 96 HIS A C 1
ATOM 801 O O . HIS A 1 96 ? 2.104 5.714 0.349 1.00 78.06 96 HIS A O 1
ATOM 807 N N . LEU A 1 97 ? 2.661 6.260 2.460 1.00 78.38 97 LEU A N 1
ATOM 808 C CA . LEU A 1 97 ? 1.299 6.479 2.923 1.00 78.38 97 LEU A CA 1
ATOM 809 C C . LEU A 1 97 ? 0.744 7.760 2.303 1.00 78.38 97 LEU A C 1
ATOM 811 O O . LEU A 1 97 ? 1.298 8.842 2.500 1.00 78.38 97 LEU A O 1
ATOM 815 N N . PHE A 1 98 ? -0.375 7.636 1.592 1.00 73.38 98 PHE A N 1
ATOM 816 C CA . PHE A 1 98 ? -1.096 8.781 1.054 1.00 73.38 98 PHE A CA 1
ATOM 817 C C . PHE A 1 98 ? -2.343 9.056 1.900 1.00 73.38 98 PHE A C 1
ATOM 819 O O . PHE A 1 98 ? -3.392 8.415 1.761 1.00 73.38 98 PHE A O 1
ATOM 826 N N . LEU A 1 99 ? -2.193 9.992 2.835 1.00 65.94 99 LEU A N 1
ATOM 827 C CA . LEU A 1 99 ? -3.234 10.414 3.769 1.00 65.94 99 LEU A CA 1
ATOM 828 C C . LEU A 1 99 ? -3.722 11.806 3.344 1.00 65.94 99 LEU A C 1
ATOM 830 O O . LEU A 1 99 ? -3.109 12.806 3.708 1.00 65.94 99 LEU A O 1
ATOM 834 N N . GLU A 1 100 ? -4.792 11.859 2.548 1.00 58.28 100 GLU A N 1
ATOM 835 C CA . GLU A 1 100 ? -5.521 13.104 2.227 1.00 58.28 100 GLU A CA 1
ATOM 836 C C . GLU A 1 100 ? -6.679 13.377 3.194 1.00 58.28 100 GLU A C 1
ATOM 838 O O . GLU A 1 100 ? -7.296 12.407 3.695 1.00 58.28 100 GLU A O 1
#

Sequence (100 aa):
MDSLVESQRAIVVQELERHLTWTAIFEDRRTVRPRYRASRITFRDDWNLPSSETEEFVFCHNDLSQKNVIVDPCSLKVAATIDWEYAGFHPDFFEHLFLE

Secondary structure (DSSP, 8-state):
-TTS-HHHHHHHHHHHHHHHHHHTT-B--S-PPPPHHHHHH-------PPPPSS--EEEE-S--BTTSEEE-TTT--EEEE--GGG-EEEEGGG---B--

Foldseek 3Di:
DVPDDPVLVVVLVVQVVVVLVVQQVPFDQADDDDFPVVCVVDVDPPDPGDTDPDSQWTWALLDQEPVQFDADRVVSYGPDGDDSSRIDTDGSVSHDYDYD

pLDDT: mean 75.99, std 10.24, range [57.0, 90.38]

Organism: NCBI:txid1314779

Radius of gyration: 15.97 Å; Cα contacts (8 Å, |Δi|>4): 136; chains: 1; bounding box: 38×23×45 Å

Mean predicted aligned error: 8.77 Å